Protein AF-A0A7J5YNI8-F1 (afdb_monomer_lite)

Organism: Dissostichus mawsoni (NCBI:txid36200)

Radius of gyration: 18.09 Å; chains: 1; bounding box: 45×33×52 Å

Structure (mmCIF, N/CA/C/O backbone):
data_AF-A0A7J5YNI8-F1
#
_entry.id   AF-A0A7J5YNI8-F1
#
loop_
_atom_site.group_PDB
_atom_site.id
_atom_site.type_symbol
_atom_site.label_atom_id
_atom_site.label_alt_id
_atom_site.label_comp_id
_atom_site.label_asym_id
_atom_site.label_entity_id
_atom_site.label_seq_id
_atom_site.pdbx_PDB_ins_code
_atom_site.Cartn_x
_atom_site.Cartn_y
_atom_site.Cartn_z
_atom_site.occupancy
_atom_site.B_iso_or_equiv
_atom_site.auth_seq_id
_atom_site.auth_comp_id
_atom_site.auth_asym_id
_atom_site.auth_atom_id
_atom_site.pdbx_PDB_model_num
ATOM 1 N N . MET A 1 1 ? -14.918 -11.363 28.008 1.00 43.62 1 MET A N 1
ATOM 2 C CA . MET A 1 1 ? -13.803 -11.344 27.041 1.00 43.62 1 MET A CA 1
ATOM 3 C C . MET A 1 1 ? -13.582 -9.900 26.652 1.00 43.62 1 MET A C 1
ATOM 5 O O . MET A 1 1 ? -14.542 -9.246 26.270 1.00 43.62 1 MET A O 1
ATOM 9 N N . ASP A 1 2 ? -12.377 -9.384 26.861 1.00 52.91 2 ASP A N 1
ATOM 10 C CA . ASP A 1 2 ? -12.045 -7.999 26.541 1.00 52.91 2 ASP A CA 1
ATOM 11 C C . ASP A 1 2 ? -11.960 -7.877 25.013 1.00 52.91 2 ASP A C 1
ATOM 13 O O . ASP A 1 2 ? -11.073 -8.462 24.389 1.00 52.91 2 ASP A O 1
ATOM 17 N N . ALA A 1 3 ? -12.948 -7.228 24.394 1.00 63.22 3 ALA A N 1
ATOM 18 C CA . ALA A 1 3 ? -12.931 -7.004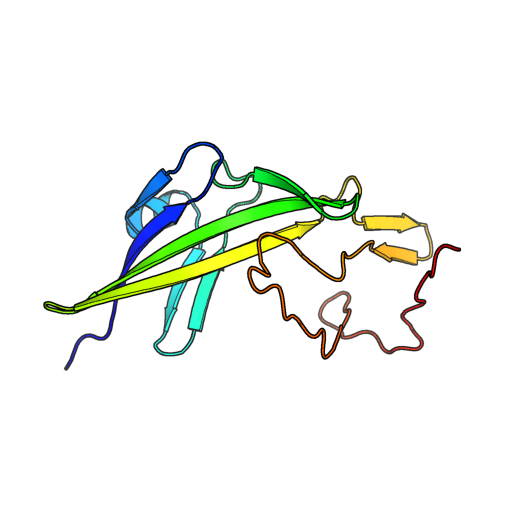 22.956 1.00 63.22 3 ALA A CA 1
ATOM 19 C C . ALA A 1 3 ? -11.727 -6.100 22.656 1.00 63.22 3 ALA A C 1
ATOM 21 O O . ALA A 1 3 ? -11.650 -4.969 23.138 1.00 63.22 3 ALA A O 1
ATOM 22 N N . GLY A 1 4 ? -10.735 -6.637 21.943 1.00 79.50 4 GLY A N 1
ATOM 23 C CA . GLY A 1 4 ? -9.554 -5.881 21.538 1.00 79.50 4 GLY A CA 1
ATOM 24 C C . GLY A 1 4 ? -9.917 -4.656 20.695 1.00 79.50 4 GLY A C 1
ATOM 25 O O . GLY A 1 4 ? -11.069 -4.451 20.318 1.00 79.50 4 GLY A O 1
ATOM 26 N N . PHE A 1 5 ? -8.914 -3.841 20.380 1.00 85.88 5 PHE A N 1
ATOM 27 C CA . PHE A 1 5 ? -9.078 -2.727 19.450 1.00 85.88 5 PHE A CA 1
ATOM 28 C C . PHE A 1 5 ? -9.677 -3.200 18.119 1.00 85.88 5 PHE A C 1
ATOM 30 O O . PHE A 1 5 ? -9.198 -4.169 17.526 1.00 85.88 5 PHE A O 1
ATOM 37 N N . ARG A 1 6 ? -10.706 -2.498 17.641 1.00 91.06 6 ARG A N 1
ATOM 38 C CA . ARG A 1 6 ? -11.349 -2.748 16.349 1.00 91.06 6 ARG A CA 1
ATOM 39 C C . ARG A 1 6 ? -11.131 -1.553 15.435 1.00 91.06 6 ARG A C 1
ATOM 41 O O . ARG A 1 6 ? -11.302 -0.421 15.874 1.00 91.06 6 ARG A O 1
ATOM 48 N N . ILE A 1 7 ? -10.802 -1.805 14.169 1.00 94.00 7 ILE A N 1
ATOM 49 C CA . ILE A 1 7 ? -10.792 -0.753 13.147 1.00 94.00 7 ILE A CA 1
ATOM 50 C C . ILE A 1 7 ? -12.218 -0.222 12.995 1.00 94.00 7 ILE A C 1
ATOM 52 O O . ILE A 1 7 ? -13.141 -1.007 12.775 1.00 94.00 7 ILE A O 1
ATOM 56 N N . THR A 1 8 ? -12.400 1.087 13.113 1.00 95.19 8 THR A N 1
ATOM 57 C CA . THR A 1 8 ? -13.702 1.739 12.900 1.00 95.19 8 THR A CA 1
ATOM 58 C C . THR A 1 8 ? -13.684 2.585 11.645 1.00 95.19 8 THR A C 1
ATOM 60 O O . THR A 1 8 ? -14.568 2.461 10.804 1.00 95.19 8 THR A O 1
ATOM 63 N N . THR A 1 9 ? -12.632 3.379 11.480 1.00 97.00 9 THR A N 1
ATOM 64 C CA . THR A 1 9 ? -12.565 4.414 10.453 1.00 97.00 9 THR A CA 1
ATOM 65 C C . THR A 1 9 ? -11.231 4.358 9.727 1.00 97.00 9 THR A C 1
ATOM 67 O O . THR A 1 9 ? -10.192 4.050 10.317 1.00 97.00 9 THR A O 1
ATOM 70 N N . VAL A 1 10 ? -11.263 4.683 8.440 1.00 97.06 10 VAL A N 1
ATOM 71 C CA . VAL A 1 10 ? -10.081 4.867 7.605 1.00 97.06 10 VAL A CA 1
ATOM 72 C C . VAL A 1 10 ? -10.155 6.239 6.963 1.00 97.06 10 VAL A C 1
ATOM 74 O O . VAL A 1 10 ? -11.148 6.585 6.323 1.00 97.06 10 VAL A O 1
ATOM 77 N N . VAL A 1 11 ? -9.100 7.023 7.151 1.00 96.75 11 VAL A N 1
ATOM 78 C CA . VAL A 1 11 ? -8.900 8.288 6.447 1.00 96.75 11 VAL A CA 1
ATOM 79 C C . VAL A 1 11 ? -7.930 8.027 5.309 1.00 96.75 11 VAL A C 1
ATOM 81 O O . VAL A 1 11 ? -6.824 7.551 5.549 1.00 96.75 11 VAL A O 1
ATOM 84 N N . PHE A 1 12 ? -8.341 8.316 4.083 1.00 95.69 12 PHE A N 1
ATOM 85 C CA . PHE A 1 12 ? -7.513 8.267 2.889 1.00 95.69 12 PHE A CA 1
ATOM 86 C C . PHE A 1 12 ? -6.940 9.657 2.617 1.00 95.69 12 PHE A C 1
ATOM 88 O O . PHE A 1 12 ? -7.681 10.623 2.431 1.00 95.69 12 PHE A O 1
ATOM 95 N N . PHE A 1 13 ? -5.614 9.747 2.573 1.00 91.81 13 PHE A N 1
ATOM 96 C CA . PHE A 1 13 ? -4.886 10.958 2.219 1.00 91.81 13 PHE A CA 1
ATOM 97 C C . PHE A 1 13 ? -4.688 11.008 0.704 1.00 91.81 13 PHE A C 1
ATOM 99 O O . PHE A 1 13 ? -3.636 10.638 0.179 1.00 91.81 13 PHE A O 1
ATOM 106 N N . THR A 1 14 ? -5.731 11.432 0.005 1.00 84.25 14 THR A N 1
ATOM 107 C CA . THR A 1 14 ? -5.680 11.874 -1.394 1.00 84.25 14 THR A CA 1
ATOM 108 C C . THR A 1 14 ? -5.541 13.397 -1.475 1.00 84.25 14 THR A C 1
ATOM 110 O O . THR A 1 14 ? -5.598 14.051 -0.435 1.00 84.25 14 THR A O 1
ATOM 113 N N . PRO A 1 15 ? -5.349 13.997 -2.673 1.00 79.31 15 PRO A N 1
ATOM 114 C CA . PRO A 1 15 ? -5.375 15.456 -2.825 1.00 79.31 15 PRO A CA 1
ATOM 115 C C . PRO A 1 15 ? -6.593 16.125 -2.165 1.00 79.31 15 PRO A C 1
ATOM 117 O O . PRO A 1 15 ? -6.490 17.251 -1.694 1.00 79.31 15 PRO A O 1
ATOM 120 N N . GLU A 1 16 ? -7.713 15.404 -2.085 1.00 85.38 16 GLU A N 1
ATOM 121 C CA . GLU A 1 16 ? -8.836 15.692 -1.195 1.00 85.38 16 GLU A CA 1
ATOM 122 C C . GLU A 1 16 ? -8.966 14.544 -0.184 1.00 85.38 16 GLU A C 1
ATOM 124 O O . GLU A 1 16 ? -9.087 13.387 -0.591 1.00 85.38 16 GLU A O 1
ATOM 129 N N . GLU A 1 17 ? -8.888 14.825 1.119 1.00 91.00 17 GLU A N 1
ATOM 130 C CA . GLU A 1 17 ? -8.994 13.788 2.152 1.00 91.00 17 GLU A CA 1
ATOM 131 C C . GLU A 1 17 ? -10.374 13.130 2.140 1.00 91.00 17 GLU A C 1
ATOM 133 O O . GLU A 1 17 ? -11.403 13.800 2.024 1.00 91.00 17 GLU A O 1
ATOM 138 N N . ARG A 1 18 ? -10.407 11.806 2.318 1.00 94.25 18 ARG A N 1
ATOM 139 C CA . ARG A 1 18 ? -11.661 11.055 2.356 1.00 94.25 18 ARG A CA 1
ATOM 140 C C . ARG A 1 18 ? -11.750 10.171 3.580 1.00 94.25 18 ARG A C 1
ATOM 142 O O . ARG A 1 18 ? -10.895 9.325 3.807 1.00 94.25 18 ARG A O 1
ATOM 149 N N . VAL A 1 19 ? -12.819 10.332 4.347 1.00 96.50 19 VAL A N 1
ATOM 150 C CA . VAL A 1 19 ? -13.086 9.524 5.539 1.00 96.50 19 VAL A CA 1
ATOM 151 C C . VAL A 1 19 ? -14.145 8.484 5.201 1.00 96.50 19 VAL A C 1
ATOM 153 O O . VAL A 1 19 ? -15.193 8.836 4.666 1.00 96.50 19 VAL A O 1
ATOM 156 N N . MET A 1 20 ? -13.880 7.218 5.517 1.00 96.81 20 MET A N 1
ATOM 157 C CA . MET A 1 20 ? -14.850 6.129 5.387 1.00 96.81 20 MET A CA 1
ATOM 158 C C . MET A 1 20 ? -14.905 5.307 6.669 1.00 96.81 20 MET A C 1
ATOM 160 O O . MET A 1 20 ? -13.880 5.062 7.313 1.00 96.81 20 MET A O 1
ATOM 164 N N . GLN A 1 21 ? -16.097 4.816 7.006 1.00 97.31 21 GLN A N 1
ATOM 165 C CA . GLN A 1 21 ? -16.205 3.708 7.953 1.00 97.31 21 GLN A CA 1
ATOM 166 C C . GLN A 1 21 ? -15.616 2.437 7.323 1.00 97.31 21 GLN A C 1
ATOM 168 O O . GLN A 1 21 ? -15.626 2.266 6.101 1.00 97.31 21 GLN A O 1
ATOM 173 N N . VAL A 1 22 ? -15.062 1.538 8.137 1.00 95.81 22 VAL A N 1
ATOM 174 C CA . VAL A 1 22 ? -14.353 0.351 7.625 1.00 95.81 22 VAL A CA 1
ATOM 175 C C . VAL A 1 22 ? -15.257 -0.556 6.784 1.00 95.81 22 VAL A C 1
ATOM 177 O O . VAL A 1 22 ? -14.806 -1.128 5.796 1.00 95.81 22 VAL A O 1
ATOM 180 N N . ASP A 1 23 ? -16.536 -0.657 7.138 1.00 96.38 23 ASP A N 1
ATOM 181 C CA . ASP A 1 23 ? -17.535 -1.442 6.416 1.00 96.38 23 ASP A CA 1
ATOM 182 C C . ASP A 1 23 ? -17.884 -0.806 5.062 1.00 96.38 23 ASP A C 1
ATOM 184 O O . ASP A 1 23 ? -18.062 -1.511 4.070 1.00 96.38 23 ASP A O 1
ATOM 188 N N . GLU A 1 24 ? -17.936 0.525 4.997 1.00 97.38 24 GLU A N 1
ATOM 189 C CA . GLU A 1 24 ? -18.085 1.271 3.748 1.00 97.38 24 GLU A CA 1
ATOM 190 C C . GLU A 1 24 ? -16.875 1.065 2.836 1.00 97.38 24 GLU A C 1
ATOM 192 O O . GLU A 1 24 ? -17.039 0.713 1.669 1.00 97.38 24 GLU A O 1
ATOM 197 N N . ALA A 1 25 ? -15.661 1.199 3.373 1.00 96.00 25 ALA A N 1
ATOM 198 C CA . ALA A 1 25 ? -14.444 0.950 2.611 1.00 96.00 25 ALA A CA 1
ATOM 199 C C . ALA A 1 25 ? -14.415 -0.494 2.073 1.00 96.00 25 ALA A C 1
ATOM 201 O O . ALA A 1 25 ? -14.132 -0.720 0.898 1.00 96.00 25 ALA A O 1
ATOM 202 N N . GLN A 1 26 ? -14.786 -1.485 2.886 1.00 96.38 26 GLN A N 1
ATOM 203 C CA . GLN A 1 26 ? -14.879 -2.877 2.438 1.00 96.38 26 GLN A CA 1
ATOM 204 C C . GLN A 1 26 ? -15.917 -3.069 1.324 1.00 96.38 26 GLN A C 1
ATOM 206 O O . GLN A 1 26 ? -15.625 -3.744 0.335 1.00 96.38 26 GLN A O 1
ATOM 211 N N . ARG A 1 27 ? -17.095 -2.436 1.425 1.00 96.44 27 ARG A N 1
ATOM 212 C CA . ARG A 1 27 ? -18.101 -2.436 0.345 1.00 96.44 27 ARG A CA 1
ATOM 213 C C . ARG A 1 27 ? -17.585 -1.787 -0.940 1.00 96.44 27 ARG A C 1
ATOM 215 O O . ARG A 1 27 ? -17.945 -2.235 -2.024 1.00 96.44 27 ARG A O 1
ATOM 222 N N . ASN A 1 28 ? -16.701 -0.799 -0.824 1.00 95.00 28 ASN A N 1
ATOM 223 C CA . ASN A 1 28 ? -16.045 -0.136 -1.953 1.00 95.00 28 ASN A CA 1
ATOM 224 C C . ASN A 1 28 ? -14.844 -0.929 -2.518 1.00 95.00 28 ASN A C 1
ATOM 226 O O . ASN A 1 28 ? -14.128 -0.428 -3.384 1.00 95.00 28 ASN A O 1
ATOM 230 N N . GLY A 1 29 ? -14.615 -2.165 -2.056 1.00 95.31 29 GLY A N 1
ATOM 231 C CA . GLY A 1 29 ? -13.585 -3.067 -2.580 1.00 95.31 29 GLY A CA 1
ATOM 232 C C . GLY A 1 29 ? -12.232 -2.987 -1.871 1.00 95.31 29 GLY A C 1
ATOM 233 O O . GLY A 1 29 ? -11.277 -3.630 -2.312 1.00 95.31 29 GLY A O 1
ATOM 234 N N . TYR A 1 30 ? -12.121 -2.234 -0.772 1.00 95.62 30 TYR A N 1
ATOM 235 C CA . TYR A 1 30 ? -10.891 -2.179 0.016 1.00 95.62 30 TYR A CA 1
ATOM 236 C C . TYR A 1 30 ? -10.741 -3.410 0.913 1.00 95.62 30 TYR A C 1
ATOM 238 O O . TYR A 1 30 ? -11.635 -3.785 1.670 1.00 95.62 30 TYR A O 1
ATOM 246 N N . GLY A 1 31 ? -9.559 -4.021 0.884 1.00 95.12 31 GLY A N 1
ATOM 247 C CA . GLY A 1 31 ? -9.209 -5.101 1.801 1.00 95.12 31 GLY A CA 1
ATOM 248 C C . GLY A 1 31 ? -8.635 -4.531 3.089 1.00 95.12 31 GLY A C 1
ATOM 249 O O . GLY A 1 31 ? -7.427 -4.315 3.157 1.00 95.12 31 GLY A O 1
ATOM 250 N N . ILE A 1 32 ? -9.486 -4.293 4.090 1.00 94.94 32 ILE A N 1
ATOM 251 C CA . ILE A 1 32 ? -9.087 -3.708 5.378 1.00 94.94 32 ILE A CA 1
ATOM 252 C C . ILE A 1 32 ? -9.418 -4.680 6.501 1.00 94.94 32 ILE A C 1
ATOM 254 O O . ILE A 1 32 ? -10.584 -5.008 6.722 1.00 94.94 32 ILE A O 1
ATOM 258 N N . SER A 1 33 ? -8.400 -5.163 7.204 1.00 92.94 33 SER A N 1
ATOM 259 C CA . SER A 1 33 ? -8.582 -6.029 8.369 1.00 92.94 33 SER A CA 1
ATOM 260 C C . SER A 1 33 ? -7.376 -5.972 9.296 1.00 92.94 33 SER A C 1
ATOM 262 O O . SER A 1 33 ? -6.284 -5.571 8.898 1.00 92.94 33 SER A O 1
ATOM 264 N N . SER A 1 34 ? -7.557 -6.382 10.547 1.00 91.50 34 SER A N 1
ATOM 265 C CA . SER A 1 34 ? -6.463 -6.459 11.512 1.00 91.50 34 SER A CA 1
ATOM 266 C C . SER A 1 34 ? -6.562 -7.688 12.395 1.00 91.50 34 SER A C 1
ATOM 268 O O . SER A 1 34 ? -7.649 -8.127 12.764 1.00 91.50 34 SER A O 1
ATOM 270 N N . THR A 1 35 ? -5.402 -8.177 12.806 1.00 88.62 35 THR A N 1
ATOM 271 C CA . THR A 1 35 ? -5.219 -9.016 13.991 1.00 88.62 35 THR A CA 1
ATOM 272 C C . THR A 1 35 ? -4.464 -8.197 15.049 1.00 88.62 35 THR A C 1
ATOM 274 O O . THR A 1 35 ? -4.004 -7.096 14.741 1.00 88.62 35 THR A O 1
ATOM 277 N N . PRO A 1 36 ? -4.265 -8.701 16.282 1.00 85.50 36 PRO A N 1
ATOM 278 C CA . PRO A 1 36 ? -3.493 -7.977 17.296 1.00 85.50 36 PRO A CA 1
ATOM 279 C C . PRO A 1 36 ? -2.066 -7.583 16.876 1.00 85.50 36 PRO A C 1
ATOM 281 O O . PRO A 1 36 ? -1.487 -6.687 17.477 1.00 85.50 36 PRO A O 1
ATOM 284 N N .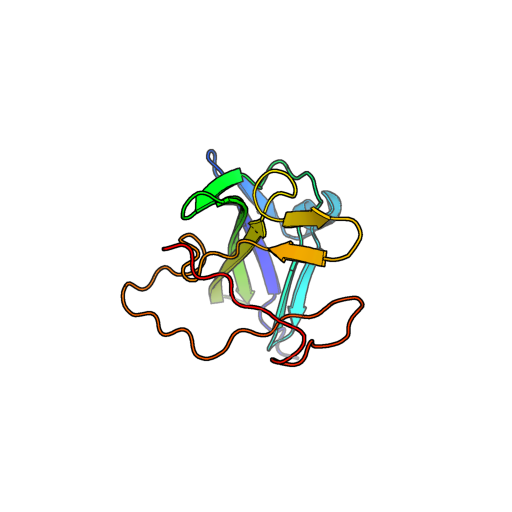 THR A 1 37 ? -1.485 -8.246 15.870 1.00 87.81 37 THR A N 1
ATOM 285 C CA . THR A 1 37 ? -0.093 -8.031 15.435 1.00 87.81 37 THR A CA 1
ATOM 286 C C . THR A 1 37 ? 0.049 -7.662 13.961 1.00 87.81 37 THR A C 1
ATOM 288 O O . THR A 1 37 ? 1.170 -7.465 13.492 1.00 87.81 37 THR A O 1
ATOM 291 N N . ARG A 1 38 ? -1.049 -7.600 13.196 1.00 90.50 38 ARG A N 1
ATOM 292 C CA . ARG A 1 38 ? -1.003 -7.353 11.748 1.00 90.50 38 ARG A CA 1
ATOM 293 C C . ARG A 1 38 ? -2.141 -6.454 11.297 1.00 90.50 38 ARG A C 1
ATOM 295 O O . ARG A 1 38 ? -3.284 -6.662 11.687 1.00 90.50 38 ARG A O 1
ATOM 302 N N . LEU A 1 39 ? -1.826 -5.529 10.397 1.00 92.75 39 LEU A N 1
ATOM 303 C CA . LEU A 1 39 ? -2.786 -4.773 9.600 1.00 92.75 39 LEU A CA 1
ATOM 304 C C . LEU A 1 39 ? -2.709 -5.265 8.151 1.00 92.75 39 LEU A C 1
ATOM 306 O O . LEU A 1 39 ? -1.620 -5.422 7.600 1.00 92.75 39 LEU A O 1
ATOM 310 N N . VAL A 1 40 ? -3.864 -5.485 7.534 1.00 94.12 40 VAL A N 1
ATOM 311 C CA . VAL A 1 40 ? -4.014 -5.680 6.093 1.00 94.12 40 VAL A CA 1
ATOM 312 C C . VAL A 1 40 ? -4.681 -4.436 5.531 1.00 94.12 40 VAL A C 1
ATOM 314 O O . VAL A 1 40 ? -5.757 -4.049 5.983 1.00 94.12 40 VAL A O 1
ATOM 317 N N . LEU A 1 41 ? -4.034 -3.837 4.536 1.00 94.56 41 LEU A N 1
ATOM 318 C CA . LEU A 1 41 ? -4.542 -2.704 3.778 1.00 94.56 41 LEU A CA 1
ATOM 319 C C . LEU A 1 41 ? -4.330 -2.989 2.289 1.00 94.56 41 LEU A C 1
ATOM 321 O O . LEU A 1 41 ? -3.198 -3.180 1.845 1.00 94.56 41 LEU A O 1
ATOM 325 N N . ARG A 1 42 ? -5.421 -3.046 1.526 1.00 93.81 42 ARG A N 1
ATOM 326 C CA . ARG A 1 42 ? -5.419 -3.232 0.070 1.00 93.81 42 ARG A CA 1
ATOM 327 C C . ARG A 1 42 ? -6.388 -2.255 -0.570 1.00 93.81 42 ARG A C 1
ATOM 329 O O . ARG A 1 42 ? -7.513 -2.124 -0.092 1.00 93.81 42 ARG A O 1
ATOM 336 N N . SER A 1 43 ? -5.977 -1.639 -1.670 1.00 93.50 43 SER A N 1
ATOM 337 C CA . SER A 1 43 ? -6.861 -0.868 -2.541 1.00 93.50 43 SER A CA 1
ATOM 338 C C . SER A 1 43 ? -7.207 -1.664 -3.802 1.00 93.50 43 SER A C 1
ATOM 340 O O . SER A 1 43 ? -6.369 -2.440 -4.277 1.00 93.50 43 SER A O 1
ATOM 342 N N . PRO A 1 44 ? -8.395 -1.448 -4.390 1.00 92.25 44 PRO A N 1
ATOM 343 C CA . PRO A 1 44 ? -8.617 -1.819 -5.778 1.00 92.25 44 PRO A CA 1
ATOM 344 C C . PRO A 1 44 ? -7.638 -1.057 -6.687 1.00 92.25 44 PRO A C 1
ATOM 346 O O . PRO A 1 44 ? -7.132 0.010 -6.329 1.00 92.25 44 PRO A O 1
ATOM 349 N N . ASN A 1 45 ? -7.341 -1.625 -7.855 1.00 84.06 45 ASN A N 1
ATOM 350 C CA . ASN A 1 45 ? -6.509 -0.985 -8.869 1.00 84.06 45 ASN A CA 1
ATOM 351 C C . ASN A 1 45 ? -7.282 -0.951 -10.200 1.00 84.06 45 ASN A C 1
ATOM 353 O O . ASN A 1 45 ? -7.486 -2.021 -10.780 1.00 84.06 45 ASN A O 1
ATOM 357 N N . PRO A 1 46 ? -7.731 0.227 -10.677 1.00 85.19 46 PRO A N 1
ATOM 358 C CA . PRO A 1 46 ? -7.518 1.565 -10.105 1.00 85.19 46 PRO A CA 1
ATOM 359 C C . PRO A 1 46 ? -8.393 1.858 -8.868 1.00 85.19 46 PRO A C 1
ATOM 361 O O . PRO A 1 46 ? -9.413 1.210 -8.643 1.00 85.19 46 PRO A O 1
ATOM 364 N N . SER A 1 47 ? -8.011 2.874 -8.088 1.00 89.50 47 SER A N 1
ATOM 365 C CA . SER A 1 47 ? -8.760 3.384 -6.928 1.00 89.50 47 SER A CA 1
ATOM 366 C C . SER A 1 47 ? -8.774 4.918 -6.933 1.00 89.50 47 SER A C 1
ATOM 368 O O . SER A 1 47 ? -7.762 5.546 -7.247 1.00 89.50 47 SER A O 1
ATOM 370 N N . ARG A 1 48 ? -9.913 5.525 -6.561 1.00 90.62 48 ARG A N 1
ATOM 371 C CA . ARG A 1 48 ? -10.062 6.991 -6.446 1.00 90.62 48 ARG A CA 1
ATOM 372 C C . ARG A 1 48 ? -9.314 7.566 -5.246 1.00 90.62 48 ARG A C 1
ATOM 374 O O . ARG A 1 48 ? -8.955 8.734 -5.259 1.00 90.62 48 ARG A O 1
ATOM 381 N N . GLU A 1 49 ? -9.064 6.738 -4.239 1.00 94.31 49 GLU A N 1
ATOM 382 C CA . GLU A 1 49 ? -8.359 7.078 -3.006 1.00 94.31 49 GLU A CA 1
ATOM 383 C C . GLU A 1 49 ? -6.843 6.790 -3.109 1.00 94.31 49 GLU A C 1
ATOM 385 O O . GLU A 1 49 ? -6.137 6.680 -2.104 1.00 94.31 49 GLU A O 1
ATOM 390 N N . THR A 1 50 ? -6.331 6.676 -4.338 1.00 93.50 50 THR A N 1
ATOM 391 C CA . THR A 1 50 ? -4.896 6.648 -4.641 1.00 93.50 50 THR A CA 1
ATOM 392 C C . THR A 1 50 ? -4.507 7.861 -5.474 1.00 93.50 50 THR A C 1
ATOM 394 O O . THR A 1 50 ? -5.333 8.438 -6.178 1.00 93.50 50 THR A O 1
ATOM 397 N N . TYR A 1 51 ? -3.238 8.254 -5.409 1.00 91.81 51 TYR A N 1
ATOM 398 C CA . TYR A 1 51 ? -2.705 9.351 -6.214 1.00 91.81 51 TYR A CA 1
ATOM 399 C C . TYR A 1 51 ? -1.351 8.991 -6.815 1.00 91.81 51 TYR A C 1
ATOM 401 O O . TYR A 1 51 ? -0.621 8.151 -6.285 1.00 91.81 51 TYR A O 1
ATOM 409 N N . THR A 1 52 ? -1.010 9.634 -7.929 1.00 91.50 52 THR A N 1
ATOM 410 C CA . THR A 1 52 ? 0.312 9.490 -8.542 1.00 91.50 52 THR A CA 1
ATOM 411 C C . THR A 1 52 ? 1.287 10.475 -7.911 1.00 91.50 52 THR A C 1
ATOM 413 O O . THR A 1 52 ? 0.979 11.658 -7.765 1.00 91.50 52 THR A O 1
ATOM 416 N N . LYS A 1 53 ? 2.482 9.998 -7.569 1.00 90.75 53 LYS A N 1
ATOM 417 C CA . LYS A 1 53 ? 3.597 10.825 -7.104 1.00 90.75 53 LYS A CA 1
ATOM 418 C C . LYS A 1 53 ? 4.873 10.411 -7.821 1.00 90.75 53 LYS A C 1
ATOM 420 O O . LYS A 1 53 ? 5.198 9.227 -7.834 1.00 90.75 53 LYS A O 1
ATOM 425 N N . ASP A 1 54 ? 5.601 11.377 -8.373 1.00 90.94 54 ASP A N 1
ATOM 426 C CA . ASP A 1 54 ? 6.960 11.125 -8.845 1.00 90.94 54 ASP A CA 1
ATOM 427 C C . ASP A 1 54 ? 7.891 10.913 -7.647 1.00 90.94 54 ASP A C 1
ATOM 429 O O . ASP A 1 54 ? 7.916 11.710 -6.700 1.00 90.94 54 ASP A O 1
ATOM 433 N N . VAL A 1 55 ? 8.625 9.807 -7.671 1.00 89.12 55 VAL A N 1
ATOM 434 C CA . VAL A 1 55 ? 9.626 9.465 -6.669 1.00 89.12 55 VAL A CA 1
ATOM 435 C C . VAL A 1 55 ? 10.915 9.138 -7.403 1.00 89.12 55 VAL A C 1
ATOM 437 O O . VAL A 1 55 ? 11.079 8.037 -7.924 1.00 89.12 55 VAL A O 1
ATOM 440 N N . ALA A 1 56 ? 11.836 10.102 -7.428 1.00 87.69 56 ALA A N 1
ATOM 441 C CA . ALA A 1 56 ? 13.125 9.978 -8.107 1.00 87.69 56 ALA A CA 1
ATOM 442 C C . ALA A 1 56 ? 12.992 9.560 -9.588 1.00 87.69 56 ALA A C 1
ATOM 444 O O . ALA A 1 56 ? 13.739 8.701 -10.054 1.00 87.69 56 ALA A O 1
ATOM 445 N N . GLY A 1 57 ? 12.030 10.146 -10.312 1.00 87.94 57 GLY A N 1
ATOM 446 C CA . GLY A 1 57 ? 11.777 9.853 -11.725 1.00 87.94 57 GLY A CA 1
ATOM 447 C C . GLY A 1 57 ? 10.901 8.624 -11.982 1.00 87.94 57 GLY A C 1
ATOM 448 O O . GLY A 1 57 ? 10.659 8.291 -13.142 1.00 87.94 57 GLY A O 1
ATOM 449 N N . VAL A 1 58 ? 10.426 7.937 -10.934 1.00 89.19 58 VAL A N 1
ATOM 450 C CA . VAL A 1 58 ? 9.434 6.861 -11.065 1.00 89.19 58 VAL A CA 1
ATOM 451 C C . VAL A 1 58 ? 8.055 7.374 -10.688 1.00 89.19 58 VAL A C 1
ATOM 453 O O . VAL A 1 58 ? 7.853 7.758 -9.531 1.00 89.19 58 VAL A O 1
ATOM 456 N N . PRO A 1 59 ? 7.070 7.307 -11.596 1.00 91.44 59 PRO A N 1
ATOM 457 C CA . PRO A 1 59 ? 5.688 7.554 -11.231 1.00 91.44 59 PRO A CA 1
ATOM 458 C C . PRO A 1 59 ? 5.177 6.395 -10.364 1.00 91.44 59 PRO A C 1
ATOM 460 O O . PRO A 1 59 ? 5.092 5.242 -10.794 1.00 91.44 59 PRO A O 1
ATOM 463 N N . MET A 1 60 ? 4.853 6.699 -9.111 1.00 90.12 60 MET A N 1
ATOM 464 C CA . MET A 1 60 ? 4.347 5.744 -8.128 1.00 90.12 60 MET A CA 1
ATOM 465 C C . MET A 1 60 ? 2.856 5.982 -7.896 1.00 90.12 60 MET A C 1
ATOM 467 O O . MET A 1 60 ? 2.445 7.113 -7.644 1.00 90.12 60 MET A O 1
ATOM 471 N N . THR A 1 61 ? 2.050 4.922 -7.900 1.00 91.94 61 THR A N 1
ATOM 472 C CA . THR A 1 61 ? 0.691 4.952 -7.348 1.00 91.94 61 THR A CA 1
ATOM 473 C C . THR A 1 61 ? 0.773 4.773 -5.839 1.00 91.94 61 THR A C 1
ATOM 475 O O . THR A 1 61 ? 1.299 3.770 -5.355 1.00 91.94 61 THR A O 1
ATOM 478 N N . VAL A 1 62 ? 0.266 5.755 -5.099 1.00 92.25 62 VAL A N 1
ATOM 479 C CA . VAL A 1 62 ? 0.365 5.837 -3.643 1.00 92.25 62 VAL A CA 1
ATOM 480 C C . VAL A 1 62 ? -1.014 5.691 -3.015 1.00 92.25 62 VAL A C 1
ATOM 482 O O . VAL A 1 62 ? -1.945 6.417 -3.357 1.00 92.25 62 VAL A O 1
ATOM 485 N N . LEU A 1 63 ? -1.107 4.781 -2.052 1.00 93.88 63 LEU A N 1
ATOM 486 C CA . LEU A 1 63 ? -2.172 4.697 -1.064 1.00 93.88 63 LEU A CA 1
ATOM 487 C C . LEU A 1 63 ? -1.604 5.196 0.265 1.00 93.88 63 LEU A C 1
ATOM 489 O O . LEU A 1 63 ? -0.623 4.646 0.760 1.00 93.88 63 LEU A O 1
ATOM 493 N N . SER A 1 64 ? -2.209 6.219 0.853 1.00 93.12 64 SER A N 1
ATOM 494 C CA . SER A 1 64 ? -1.781 6.781 2.135 1.00 93.12 64 SER A CA 1
ATOM 495 C C . SER A 1 64 ? -2.989 6.887 3.048 1.00 93.12 64 SER A C 1
ATOM 497 O O . SER A 1 64 ? -4.010 7.435 2.638 1.00 93.12 64 SER A O 1
ATOM 499 N N . THR A 1 65 ? -2.906 6.332 4.256 1.00 94.44 65 THR A N 1
ATOM 500 C CA . THR A 1 65 ? -4.059 6.226 5.155 1.00 94.44 65 THR A CA 1
ATOM 501 C C . THR A 1 65 ? -3.713 6.443 6.625 1.00 94.44 65 THR A C 1
ATOM 503 O O . THR A 1 65 ? -2.595 6.164 7.066 1.00 94.44 65 THR A O 1
ATOM 506 N N . LEU A 1 66 ? -4.708 6.887 7.392 1.00 95.06 66 LEU A N 1
ATOM 507 C CA . LEU A 1 66 ? -4.742 6.820 8.850 1.00 95.06 66 LEU A CA 1
ATOM 508 C C . LEU A 1 66 ? -5.852 5.855 9.265 1.00 95.06 66 LEU A C 1
ATOM 510 O O . LEU A 1 66 ? -7.029 6.084 8.985 1.00 95.06 66 LEU A O 1
ATOM 514 N N . ILE A 1 67 ? -5.473 4.770 9.929 1.00 95.56 67 ILE A N 1
ATOM 515 C CA . ILE A 1 67 ? -6.397 3.754 10.430 1.00 95.56 67 ILE A CA 1
ATOM 516 C C . ILE A 1 67 ? -6.736 4.084 11.879 1.00 95.56 67 ILE A C 1
ATOM 518 O O . ILE A 1 67 ? -5.838 4.164 12.720 1.00 95.56 67 ILE A O 1
ATOM 522 N N . ILE A 1 68 ? -8.022 4.257 12.176 1.00 96.25 68 ILE A N 1
ATOM 523 C CA . ILE A 1 68 ? -8.521 4.529 13.525 1.00 96.25 68 ILE A CA 1
ATOM 524 C C . ILE A 1 68 ? -9.014 3.225 14.142 1.00 96.25 68 ILE A C 1
ATOM 526 O O . ILE A 1 68 ? -9.860 2.521 13.584 1.00 96.25 68 ILE A O 1
ATOM 530 N N . PHE A 1 69 ? -8.477 2.924 15.317 1.00 94.50 69 PHE A N 1
ATOM 531 C CA . PHE A 1 69 ? -8.844 1.787 16.136 1.00 94.50 69 PHE A CA 1
ATOM 532 C C . PHE A 1 69 ? -9.529 2.263 17.408 1.00 94.50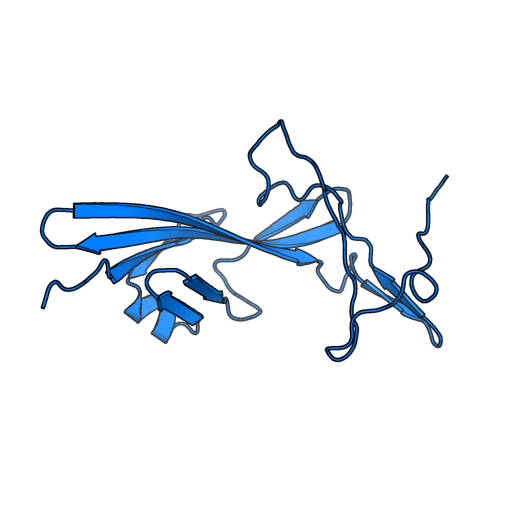 69 PHE A C 1
ATOM 534 O O . PHE A 1 69 ? -8.999 3.106 18.133 1.00 94.50 69 PHE A O 1
ATOM 541 N N . GLU A 1 70 ? -10.659 1.654 17.735 1.00 93.25 70 GLU A N 1
ATOM 542 C CA . GLU A 1 70 ? -11.412 1.966 18.942 1.00 93.25 70 GLU A CA 1
ATOM 543 C C . GLU A 1 70 ? -11.564 0.739 19.837 1.00 93.25 70 GLU A C 1
ATOM 545 O O . GLU A 1 70 ? -11.706 -0.400 19.386 1.00 93.25 70 GLU A O 1
ATOM 550 N N . LYS A 1 71 ? -11.545 1.008 21.137 1.00 90.69 71 LYS A N 1
ATOM 551 C CA . LYS A 1 71 ? -11.919 0.124 22.237 1.00 90.69 71 LYS A CA 1
ATOM 552 C C . LYS A 1 71 ? -12.706 0.975 23.238 1.00 90.69 71 LYS A C 1
ATOM 554 O O . LYS A 1 71 ? -12.608 2.196 23.209 1.00 90.69 71 LYS A O 1
ATOM 559 N N . THR A 1 72 ? -13.502 0.378 24.124 1.00 88.88 72 THR A N 1
ATOM 560 C CA . THR A 1 72 ? -14.288 1.118 25.129 1.00 88.88 72 THR A CA 1
ATOM 561 C C . THR A 1 72 ? -13.459 2.224 25.805 1.00 88.88 72 THR A C 1
ATOM 563 O O . THR A 1 72 ? -12.542 1.927 26.568 1.00 88.88 72 THR A O 1
ATOM 566 N N . LYS A 1 73 ? -13.798 3.493 25.520 1.00 86.62 73 LYS A N 1
ATOM 567 C CA . LYS A 1 73 ? -13.124 4.719 26.006 1.00 86.62 73 LYS A CA 1
ATOM 568 C C . LYS A 1 73 ? -11.647 4.896 25.594 1.00 86.62 73 LYS A C 1
ATOM 570 O O . LYS A 1 73 ? -10.949 5.705 26.198 1.00 86.62 73 LYS A O 1
ATOM 575 N N . LEU A 1 74 ? -11.166 4.171 24.588 1.00 92.81 74 LEU A N 1
ATOM 576 C CA . LEU A 1 74 ? -9.799 4.258 24.072 1.00 92.81 74 LEU A CA 1
ATOM 577 C C . LEU A 1 74 ? -9.808 4.333 22.545 1.00 92.81 74 LEU A C 1
ATOM 579 O O . LEU A 1 74 ? -10.412 3.498 21.876 1.00 92.81 74 LEU A O 1
ATOM 583 N N . THR A 1 75 ? -9.055 5.280 22.000 1.00 93.38 75 THR A N 1
ATOM 584 C CA . THR A 1 75 ? -8.844 5.427 20.557 1.00 93.38 75 THR A CA 1
ATOM 585 C C . THR A 1 75 ? -7.349 5.445 20.283 1.00 93.38 75 THR A C 1
ATOM 587 O O . THR A 1 75 ? -6.597 6.122 20.979 1.00 93.38 75 THR A O 1
ATOM 590 N N . THR A 1 76 ? -6.910 4.694 19.278 1.00 93.38 76 THR A N 1
ATOM 591 C CA . THR A 1 76 ? -5.534 4.726 18.779 1.00 93.38 76 THR A CA 1
ATOM 592 C C . THR A 1 76 ? -5.528 4.824 17.261 1.00 93.38 76 THR A C 1
ATOM 594 O O . THR A 1 76 ? -6.523 4.519 16.602 1.00 93.38 76 THR A O 1
ATOM 597 N N . GLN A 1 77 ? -4.423 5.302 16.705 1.00 93.88 77 GLN A N 1
ATOM 598 C CA . GLN A 1 77 ? -4.297 5.602 15.288 1.00 93.88 77 GLN A CA 1
ATOM 599 C C . GLN A 1 77 ? -3.003 5.014 14.737 1.00 93.88 77 GLN A C 1
ATOM 601 O O . GLN A 1 77 ? -1.970 5.018 15.409 1.00 93.88 77 GLN A O 1
ATOM 606 N N . LEU A 1 78 ? -3.058 4.525 13.502 1.00 92.38 78 LEU A N 1
ATOM 607 C CA . LEU A 1 78 ? -1.908 3.968 12.803 1.00 92.38 78 LEU A CA 1
ATOM 608 C C . LEU A 1 78 ? -1.837 4.539 11.391 1.00 92.38 78 LEU A C 1
ATOM 610 O O . LEU A 1 78 ? -2.755 4.346 10.595 1.00 92.38 78 LEU A O 1
ATOM 614 N N . TYR A 1 79 ? -0.731 5.205 11.072 1.00 91.62 79 TYR A N 1
ATOM 615 C CA . TYR A 1 79 ? -0.424 5.567 9.693 1.00 91.62 79 TYR A CA 1
ATOM 616 C C . TYR A 1 79 ? -0.005 4.318 8.924 1.00 91.62 79 TYR A C 1
ATOM 618 O O . TYR A 1 79 ? 0.894 3.588 9.345 1.00 91.62 79 TYR A O 1
ATOM 626 N N . ALA A 1 80 ? -0.657 4.082 7.793 1.00 91.88 80 ALA A N 1
ATOM 627 C CA . ALA A 1 80 ? -0.358 2.973 6.906 1.00 91.88 80 ALA A CA 1
ATOM 628 C C . ALA A 1 80 ? -0.394 3.459 5.461 1.00 91.88 80 ALA A C 1
ATOM 630 O O . ALA A 1 80 ? -1.295 4.192 5.057 1.00 91.88 80 ALA A O 1
ATOM 631 N N . GLY A 1 81 ? 0.581 3.037 4.668 1.00 91.25 81 GLY A N 1
ATOM 632 C CA . GLY A 1 81 ? 0.651 3.405 3.265 1.00 91.25 81 GLY A CA 1
ATOM 633 C C . GLY A 1 81 ? 1.284 2.311 2.429 1.00 91.25 81 GLY A C 1
ATOM 634 O O . GLY A 1 81 ? 2.018 1.462 2.934 1.00 91.25 81 GLY A O 1
ATOM 635 N N . ALA A 1 82 ? 0.992 2.350 1.139 1.00 91.62 82 ALA A N 1
ATOM 636 C CA . ALA A 1 82 ? 1.619 1.529 0.123 1.00 91.62 82 ALA A CA 1
ATOM 637 C C . ALA A 1 82 ? 1.968 2.423 -1.068 1.00 91.62 82 ALA A C 1
ATOM 639 O O . ALA A 1 82 ? 1.243 3.366 -1.381 1.00 91.62 82 ALA A O 1
ATOM 640 N N . ALA A 1 83 ? 3.079 2.137 -1.733 1.00 90.12 83 ALA A N 1
ATOM 641 C CA . ALA A 1 83 ? 3.453 2.822 -2.958 1.00 90.12 83 ALA A CA 1
ATOM 642 C C . ALA A 1 83 ? 3.993 1.789 -3.942 1.00 90.12 83 ALA A C 1
ATOM 644 O O . ALA A 1 83 ? 4.922 1.050 -3.614 1.00 90.12 83 ALA A O 1
ATOM 645 N N . CYS A 1 84 ? 3.411 1.753 -5.135 1.00 87.31 84 CYS A N 1
ATOM 646 C CA . CYS A 1 84 ? 3.765 0.807 -6.185 1.00 87.31 84 CYS A CA 1
ATOM 647 C C . CYS A 1 84 ? 4.198 1.572 -7.442 1.00 87.31 84 CYS A C 1
ATOM 649 O O . CYS A 1 84 ? 3.501 2.516 -7.821 1.00 87.31 84 CYS A O 1
ATOM 651 N N . PRO A 1 85 ? 5.294 1.179 -8.114 1.00 88.44 85 PRO A N 1
ATOM 652 C CA . PRO A 1 85 ? 5.646 1.746 -9.411 1.00 88.44 85 PRO A CA 1
ATOM 653 C C . PRO A 1 85 ? 4.527 1.514 -10.423 1.00 88.44 85 PRO A C 1
ATOM 655 O O . PRO A 1 85 ? 3.979 0.412 -10.510 1.00 88.44 85 PRO A O 1
ATOM 658 N N . GLN A 1 86 ? 4.196 2.534 -11.209 1.00 88.00 86 GLN A N 1
ATOM 659 C CA . GLN A 1 86 ? 3.330 2.347 -12.364 1.00 88.00 86 GLN A CA 1
ATOM 660 C C .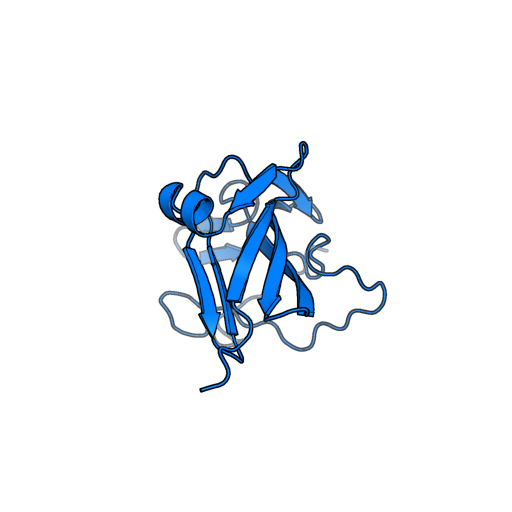 GLN A 1 86 ? 4.090 1.563 -13.441 1.00 88.00 86 GLN A C 1
ATOM 662 O O . GLN A 1 86 ? 5.296 1.741 -13.632 1.00 88.00 86 GLN A O 1
ATOM 667 N N . ALA A 1 87 ? 3.383 0.679 -14.154 1.00 78.94 87 ALA A N 1
ATOM 668 C CA . ALA A 1 87 ? 3.983 -0.108 -15.235 1.00 78.94 87 ALA A CA 1
ATOM 669 C C . ALA A 1 87 ? 4.635 0.803 -16.290 1.00 78.94 87 ALA A C 1
ATOM 671 O O . ALA A 1 87 ? 5.709 0.511 -16.802 1.00 78.94 87 ALA A O 1
ATOM 672 N N . GLN A 1 88 ? 4.016 1.954 -16.549 1.00 76.75 88 GLN A N 1
ATOM 673 C CA . GLN A 1 88 ? 4.592 3.029 -17.343 1.00 76.75 88 GLN A CA 1
ATOM 674 C C . GLN A 1 88 ? 5.611 3.782 -16.475 1.00 76.75 88 GLN A C 1
ATOM 676 O O . GLN A 1 88 ? 5.222 4.582 -15.633 1.00 76.75 88 GLN A O 1
ATOM 681 N N . GLY A 1 89 ? 6.905 3.506 -16.651 1.00 71.81 89 GLY A N 1
ATOM 682 C CA . GLY A 1 89 ? 7.992 4.265 -16.018 1.00 71.81 89 GLY A CA 1
ATOM 683 C C . GLY A 1 89 ? 8.797 3.513 -14.953 1.00 71.81 89 GLY A C 1
ATOM 684 O O . GLY A 1 89 ? 9.954 3.859 -14.727 1.00 71.81 89 GLY A O 1
ATOM 685 N N . GLY A 1 90 ? 8.235 2.468 -14.332 1.00 77.06 90 GLY A N 1
ATOM 686 C CA . GLY A 1 90 ? 8.908 1.715 -13.263 1.00 77.06 90 GLY A CA 1
ATOM 687 C C . GLY A 1 90 ? 9.404 0.318 -13.644 1.00 77.06 90 GLY A C 1
ATOM 688 O O . GLY A 1 90 ? 10.368 -0.167 -13.050 1.00 77.06 90 GLY A O 1
ATOM 689 N N . VAL A 1 91 ? 8.760 -0.340 -14.613 1.00 83.06 91 VAL A N 1
ATOM 690 C CA . VAL A 1 91 ? 9.084 -1.716 -15.024 1.00 83.06 91 VAL A CA 1
ATOM 691 C C . VAL A 1 91 ? 9.147 -1.806 -16.540 1.00 83.06 91 VAL A C 1
ATOM 693 O O . VAL A 1 91 ? 8.221 -1.391 -17.230 1.00 83.06 91 VAL A O 1
ATOM 696 N N . TYR A 1 92 ? 10.227 -2.381 -17.055 1.00 84.75 92 TYR A N 1
ATOM 697 C CA . TYR A 1 92 ? 10.475 -2.529 -18.482 1.00 84.75 92 TYR A CA 1
ATOM 698 C C . TYR A 1 92 ? 10.739 -3.989 -18.808 1.00 84.75 92 TYR A C 1
ATOM 700 O O . TYR A 1 92 ? 11.542 -4.648 -18.148 1.00 84.75 92 TYR A O 1
ATOM 708 N N . PHE A 1 93 ? 10.093 -4.475 -19.859 1.00 86.69 93 PHE A N 1
ATOM 709 C CA . PHE A 1 93 ? 10.253 -5.839 -20.335 1.00 86.69 93 PHE A CA 1
ATOM 710 C C . PHE A 1 93 ? 11.057 -5.835 -21.633 1.00 86.69 93 PHE A C 1
ATOM 712 O O . PHE A 1 93 ? 10.862 -4.992 -22.506 1.00 86.69 93 PHE A O 1
ATOM 719 N N . THR A 1 94 ? 11.965 -6.792 -21.741 1.00 86.56 94 THR A N 1
ATOM 720 C CA . THR A 1 94 ? 12.644 -7.185 -22.980 1.00 86.56 94 THR A CA 1
ATOM 721 C C . THR A 1 94 ? 12.410 -8.680 -23.182 1.00 86.56 94 THR A C 1
ATOM 723 O O . THR A 1 94 ? 11.898 -9.342 -22.280 1.00 86.56 94 THR A O 1
ATOM 726 N N . GLU A 1 95 ? 12.812 -9.235 -24.323 1.00 87.69 95 GLU A N 1
ATOM 727 C CA . GLU A 1 95 ? 12.659 -10.674 -24.590 1.00 87.69 95 GLU A CA 1
ATOM 728 C C . GLU A 1 95 ? 13.355 -11.563 -23.546 1.00 87.69 95 GLU A C 1
ATOM 730 O O . GLU A 1 95 ? 12.898 -12.670 -23.276 1.00 87.69 95 GLU A O 1
ATOM 735 N N . THR A 1 96 ? 14.439 -11.080 -22.931 1.00 88.50 96 THR A N 1
ATOM 736 C CA . THR A 1 96 ? 15.299 -11.886 -22.048 1.00 88.50 96 THR A CA 1
ATOM 737 C C . THR A 1 96 ? 15.447 -11.332 -20.635 1.00 88.50 96 THR A C 1
ATOM 739 O O . THR A 1 96 ? 16.128 -11.940 -19.811 1.00 88.50 96 THR A O 1
ATOM 742 N N . SER A 1 97 ? 14.872 -10.168 -20.331 1.00 85.88 97 SER A N 1
ATOM 743 C CA . SER A 1 97 ? 15.056 -9.527 -19.028 1.00 85.88 97 SER A CA 1
ATOM 744 C C . SER A 1 97 ? 13.892 -8.629 -18.634 1.00 85.88 97 SER A C 1
ATOM 746 O O . SER A 1 97 ? 13.231 -8.020 -19.482 1.00 85.88 97 SER A O 1
ATOM 748 N N . ILE A 1 98 ? 13.695 -8.516 -17.323 1.00 86.94 98 ILE A N 1
ATOM 749 C CA . ILE A 1 98 ? 12.822 -7.530 -16.698 1.00 86.94 98 ILE A CA 1
ATOM 750 C C . ILE A 1 98 ? 13.727 -6.529 -15.983 1.00 86.94 98 ILE A C 1
ATOM 752 O O . ILE A 1 98 ? 14.595 -6.916 -15.200 1.00 86.94 98 ILE A O 1
ATOM 756 N N . ARG A 1 99 ? 13.542 -5.240 -16.263 1.00 86.50 99 ARG A N 1
ATOM 757 C CA . ARG A 1 99 ? 14.247 -4.150 -15.586 1.00 86.50 99 ARG A CA 1
ATOM 758 C C . ARG A 1 99 ? 13.275 -3.397 -14.697 1.00 86.50 99 ARG A C 1
ATOM 760 O O . ARG A 1 99 ? 12.262 -2.894 -15.177 1.00 86.50 99 ARG A O 1
ATOM 767 N N . TRP A 1 100 ? 13.609 -3.292 -13.417 1.00 84.12 100 TRP A N 1
ATOM 768 C CA . TRP A 1 100 ? 12.861 -2.504 -12.442 1.00 84.12 100 TRP A CA 1
ATOM 769 C C . TRP A 1 100 ? 13.679 -1.292 -12.028 1.00 84.12 100 TRP A C 1
ATOM 771 O O . TRP A 1 100 ? 14.823 -1.433 -11.595 1.00 84.12 100 TRP A O 1
ATOM 781 N N . PHE A 1 101 ? 13.073 -0.113 -12.091 1.00 84.06 101 PHE A N 1
ATOM 782 C CA . PHE A 1 101 ? 13.612 1.063 -11.431 1.00 84.06 101 PHE A CA 1
ATOM 783 C C . PHE A 1 101 ? 12.895 1.226 -10.092 1.00 84.06 101 PHE A C 1
ATOM 785 O O . PHE A 1 101 ? 11.713 1.565 -10.040 1.00 84.06 101 PHE A O 1
ATOM 792 N N . LEU A 1 102 ? 13.608 0.949 -8.999 1.00 80.44 102 LEU A N 1
ATOM 793 C CA . LEU A 1 102 ? 13.068 1.049 -7.647 1.00 80.44 102 LEU A CA 1
ATOM 794 C C . LEU A 1 102 ? 13.808 2.144 -6.866 1.00 80.44 102 LEU A C 1
ATOM 796 O O . LEU A 1 102 ? 14.992 1.978 -6.555 1.00 80.44 102 LEU A O 1
ATOM 800 N N . PRO A 1 103 ? 13.135 3.251 -6.504 1.00 84.31 103 PRO A N 1
ATOM 801 C CA . PRO A 1 103 ? 13.737 4.279 -5.668 1.00 84.31 103 PRO A CA 1
ATOM 802 C C . PRO A 1 103 ? 14.141 3.703 -4.308 1.00 84.31 103 PRO A C 1
ATOM 804 O O . PRO A 1 103 ? 13.328 3.099 -3.609 1.00 84.31 103 PRO A O 1
ATOM 807 N N . ARG A 1 104 ? 15.394 3.926 -3.888 1.00 82.88 104 ARG A N 1
ATOM 808 C CA . ARG A 1 104 ? 15.869 3.479 -2.561 1.00 82.88 104 ARG A CA 1
ATOM 809 C C . ARG A 1 104 ? 15.131 4.167 -1.414 1.00 82.88 104 ARG A C 1
ATOM 811 O O . ARG A 1 104 ? 15.045 3.617 -0.319 1.00 82.88 104 ARG A O 1
ATOM 818 N N . ARG A 1 105 ? 14.643 5.384 -1.660 1.00 85.12 105 ARG A N 1
ATOM 819 C CA . ARG A 1 105 ? 13.843 6.177 -0.731 1.00 85.12 105 ARG A CA 1
ATOM 820 C C . ARG A 1 105 ? 12.492 6.462 -1.377 1.00 85.12 105 ARG A C 1
ATOM 822 O O . ARG A 1 105 ? 12.448 7.003 -2.477 1.00 85.12 105 ARG A O 1
ATOM 829 N N . ILE A 1 106 ? 11.411 6.089 -0.697 1.00 85.25 106 ILE A N 1
ATOM 830 C CA . ILE A 1 106 ? 10.041 6.256 -1.186 1.00 85.25 106 ILE A CA 1
ATOM 831 C C . ILE A 1 106 ? 9.327 7.274 -0.293 1.00 85.25 106 ILE A C 1
ATOM 833 O O . ILE A 1 106 ? 8.875 6.948 0.803 1.00 85.25 106 ILE A O 1
ATOM 837 N N . ASP A 1 107 ? 9.252 8.519 -0.766 1.00 72.19 107 ASP A N 1
ATOM 838 C CA . ASP A 1 107 ? 8.907 9.711 0.029 1.00 72.19 107 ASP A CA 1
ATOM 839 C C . ASP A 1 107 ? 7.409 9.973 0.281 1.00 72.19 107 ASP A C 1
ATOM 841 O O . ASP A 1 107 ? 7.000 11.116 0.498 1.00 72.19 107 ASP A O 1
ATOM 845 N N . PRO A 1 108 ? 6.542 8.952 0.272 1.00 71.06 108 PRO A N 1
ATOM 846 C CA . PRO A 1 108 ? 5.425 8.961 1.228 1.00 71.06 108 PRO A CA 1
ATOM 847 C C . PRO A 1 108 ? 5.526 7.872 2.306 1.00 71.06 108 PRO A C 1
ATOM 849 O O . PRO A 1 108 ? 4.871 7.984 3.335 1.00 71.06 108 PRO A O 1
ATOM 852 N N . LEU A 1 109 ? 6.345 6.837 2.109 1.00 81.06 109 LEU A N 1
ATOM 853 C CA . LEU A 1 109 ? 6.474 5.723 3.057 1.00 81.06 109 LEU A CA 1
ATOM 854 C C . LEU A 1 109 ? 7.541 5.988 4.126 1.00 81.06 109 LEU A C 1
ATOM 856 O O . LEU A 1 109 ? 7.455 5.471 5.238 1.00 81.06 109 LEU A O 1
ATOM 860 N N . ILE A 1 110 ? 8.552 6.797 3.801 1.00 79.38 110 ILE A N 1
ATOM 861 C CA . ILE A 1 110 ? 9.679 7.099 4.687 1.00 79.38 110 ILE A CA 1
ATOM 862 C C . ILE A 1 110 ? 9.603 8.565 5.120 1.00 79.38 110 ILE A C 1
ATOM 864 O O . ILE A 1 110 ? 10.157 9.458 4.479 1.00 79.38 110 ILE A O 1
ATOM 868 N N . TYR A 1 111 ? 8.928 8.808 6.246 1.00 72.31 111 TYR A N 1
ATOM 869 C CA . TYR A 1 111 ? 8.801 10.155 6.815 1.00 72.31 111 TYR A CA 1
ATOM 870 C C . TYR A 1 111 ? 10.076 10.621 7.539 1.00 72.31 111 TYR A C 1
ATOM 872 O O . TYR A 1 111 ? 10.414 11.805 7.537 1.00 72.31 111 TYR A O 1
ATOM 880 N N . SER A 1 112 ? 10.821 9.689 8.145 1.00 77.50 112 SER A N 1
ATOM 881 C CA . SER A 1 112 ? 12.060 10.010 8.858 1.00 77.50 112 SER A CA 1
ATOM 882 C C . SER A 1 112 ? 13.150 10.484 7.895 1.00 77.50 112 SER A C 1
ATOM 884 O O . SER A 1 112 ? 13.426 9.844 6.878 1.00 77.50 112 SER A O 1
ATOM 886 N N . LYS A 1 113 ? 13.838 11.570 8.268 1.00 74.81 113 LYS A N 1
ATOM 887 C CA . LYS A 1 113 ? 15.091 11.993 7.618 1.00 74.81 113 LYS A CA 1
ATOM 888 C C . LYS A 1 113 ? 16.229 10.995 7.860 1.00 74.81 113 LYS A C 1
ATOM 890 O O . LYS A 1 113 ? 17.158 10.915 7.066 1.00 74.81 113 LYS A O 1
ATOM 895 N N . HIS A 1 114 ? 16.139 10.222 8.941 1.00 81.06 114 HIS A N 1
ATOM 896 C CA . HIS A 1 114 ? 17.096 9.185 9.304 1.00 81.06 114 HIS A CA 1
ATOM 897 C C . HIS A 1 114 ? 16.522 7.829 8.895 1.00 81.06 114 HIS A C 1
ATOM 899 O O . HIS A 1 114 ? 15.737 7.226 9.630 1.00 81.06 114 HIS A O 1
ATOM 905 N N . PHE A 1 115 ? 16.889 7.377 7.699 1.00 82.31 115 PHE A N 1
ATOM 906 C CA . PHE A 1 115 ? 16.521 6.074 7.159 1.00 82.31 115 PHE A CA 1
ATOM 907 C C . PHE A 1 115 ? 17.783 5.298 6.792 1.00 82.31 115 PHE A C 1
ATOM 909 O O . PHE A 1 115 ? 18.709 5.846 6.195 1.00 82.31 115 PHE A O 1
ATOM 916 N N . ARG A 1 116 ? 17.804 4.011 7.139 1.00 83.75 116 ARG A N 1
ATOM 917 C CA . ARG A 1 116 ? 18.833 3.071 6.704 1.00 83.75 116 ARG A CA 1
ATOM 918 C C . ARG A 1 116 ? 18.150 1.916 5.989 1.00 83.75 116 ARG A C 1
ATOM 920 O O . ARG A 1 116 ? 17.386 1.177 6.603 1.00 83.75 116 ARG A O 1
ATOM 927 N N . LEU A 1 117 ? 18.464 1.753 4.711 1.00 82.06 117 LEU A N 1
ATOM 928 C CA . LEU A 1 117 ? 18.092 0.567 3.954 1.00 82.06 117 LEU A CA 1
ATOM 929 C C . LEU A 1 117 ? 18.980 -0.594 4.414 1.00 82.06 117 LEU A C 1
ATOM 931 O O . LEU A 1 117 ? 20.198 -0.514 4.277 1.00 82.06 117 LEU A O 1
ATOM 935 N N . LEU A 1 118 ? 18.380 -1.624 5.010 1.00 87.12 118 LEU A N 1
ATOM 936 C CA . LEU A 1 118 ? 19.119 -2.781 5.529 1.00 87.12 118 LEU A CA 1
ATOM 937 C C . LEU A 1 118 ? 19.305 -3.863 4.466 1.00 87.12 118 LEU A C 1
ATOM 939 O O . LEU A 1 118 ? 20.396 -4.400 4.323 1.00 87.12 118 LEU A O 1
ATOM 943 N N . GLU A 1 119 ? 18.248 -4.160 3.713 1.00 84.38 119 GLU A N 1
ATOM 944 C CA . GLU A 1 119 ? 18.244 -5.222 2.712 1.00 84.38 119 GLU A CA 1
ATOM 945 C C . GLU A 1 119 ? 17.219 -4.897 1.620 1.00 84.38 119 GLU A C 1
ATOM 947 O O . GLU A 1 119 ? 16.183 -4.281 1.888 1.00 84.38 119 GLU A O 1
ATOM 952 N N . VAL A 1 120 ? 17.509 -5.315 0.388 1.00 81.31 120 VAL A N 1
ATOM 953 C CA . VAL A 1 120 ? 16.563 -5.317 -0.732 1.00 81.31 120 VAL A CA 1
ATOM 954 C C . VAL A 1 120 ? 16.556 -6.718 -1.308 1.00 81.31 120 VAL A C 1
ATOM 956 O O . VAL A 1 120 ? 17.602 -7.243 -1.675 1.00 81.31 120 VAL A O 1
ATOM 959 N N . ASN A 1 121 ? 15.366 -7.297 -1.401 1.00 86.62 121 ASN A N 1
ATOM 960 C CA . ASN A 1 121 ? 15.150 -8.618 -1.962 1.00 86.62 121 ASN A CA 1
ATOM 961 C C . ASN A 1 121 ? 14.215 -8.499 -3.158 1.00 86.62 121 ASN A C 1
ATOM 963 O O . ASN A 1 121 ? 13.198 -7.809 -3.079 1.00 86.62 121 ASN A O 1
ATOM 967 N N . MET A 1 122 ? 14.554 -9.180 -4.248 1.00 85.00 122 MET A N 1
ATOM 968 C CA . MET A 1 122 ? 13.723 -9.251 -5.447 1.00 85.00 122 MET A CA 1
ATOM 969 C C . MET A 1 122 ? 13.219 -10.676 -5.642 1.00 85.00 122 MET A C 1
ATOM 971 O O . MET A 1 122 ? 13.841 -11.632 -5.180 1.00 85.00 122 MET A O 1
ATOM 975 N N . GLY A 1 123 ? 12.073 -10.818 -6.301 1.00 88.38 123 GLY A N 1
ATOM 976 C CA . GLY A 1 123 ? 11.476 -12.115 -6.572 1.00 88.38 123 GLY A CA 1
ATOM 977 C C . GLY A 1 123 ? 10.532 -12.077 -7.763 1.00 88.38 123 GLY A C 1
ATOM 978 O O . GLY A 1 123 ? 9.901 -11.054 -8.026 1.00 88.38 123 GLY A O 1
ATOM 979 N N . VAL A 1 124 ? 10.442 -13.202 -8.466 1.00 87.25 124 VAL A N 1
ATOM 980 C CA . VAL A 1 124 ? 9.548 -13.426 -9.610 1.00 87.25 124 VAL A CA 1
ATOM 981 C C . VAL A 1 124 ? 8.810 -14.738 -9.362 1.00 87.25 124 VAL A C 1
ATOM 983 O O . VAL A 1 124 ? 9.401 -15.687 -8.849 1.00 87.25 124 VAL A O 1
ATOM 986 N N . ASP A 1 125 ? 7.508 -14.773 -9.645 1.00 88.00 125 ASP A N 1
ATOM 987 C CA . ASP A 1 125 ? 6.647 -15.955 -9.471 1.00 88.00 125 ASP A CA 1
ATOM 988 C C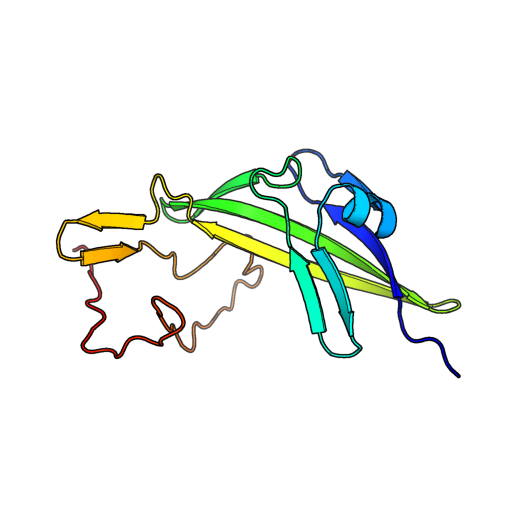 . ASP A 1 125 ? 6.723 -16.595 -8.073 1.00 88.00 125 ASP A C 1
ATOM 990 O O . ASP A 1 125 ? 6.732 -17.811 -7.901 1.00 88.00 125 ASP A O 1
ATOM 994 N N . GLY A 1 126 ? 6.812 -15.754 -7.038 1.00 88.56 126 GLY A N 1
ATOM 995 C CA . GLY A 1 126 ? 6.898 -16.198 -5.643 1.00 88.56 126 GLY A CA 1
ATOM 996 C C . GLY A 1 126 ? 8.265 -16.758 -5.231 1.00 88.56 126 GLY A C 1
ATOM 997 O O . GLY A 1 126 ? 8.435 -17.129 -4.070 1.00 88.56 126 GLY A O 1
ATOM 998 N N . ARG A 1 127 ? 9.253 -16.779 -6.132 1.00 93.81 127 ARG A N 1
ATOM 999 C CA . ARG A 1 127 ? 10.629 -17.193 -5.845 1.00 93.81 127 ARG A CA 1
ATOM 1000 C C . ARG A 1 127 ? 11.519 -15.973 -5.626 1.00 93.81 127 ARG A C 1
ATOM 1002 O O . ARG A 1 127 ? 11.551 -15.072 -6.460 1.00 93.81 127 ARG A O 1
ATOM 1009 N N . LYS A 1 128 ? 12.276 -15.960 -4.524 1.00 92.44 128 LYS A N 1
ATOM 1010 C CA . LYS A 1 128 ? 13.350 -14.980 -4.296 1.00 92.44 128 LYS A CA 1
ATOM 1011 C C . LYS A 1 128 ? 14.465 -15.204 -5.326 1.00 92.44 128 LYS A C 1
ATOM 1013 O O . LYS A 1 128 ? 14.876 -16.342 -5.541 1.00 92.44 128 LYS A O 1
ATOM 1018 N N . LEU A 1 129 ? 14.918 -14.128 -5.958 1.00 91.12 129 LEU A N 1
ATOM 1019 C CA . LEU A 1 129 ? 16.055 -14.141 -6.869 1.00 91.12 129 LEU A CA 1
ATOM 1020 C C . LEU A 1 129 ? 17.360 -14.072 -6.077 1.00 91.12 129 LEU A C 1
ATOM 1022 O O . LEU A 1 129 ? 17.470 -13.318 -5.105 1.00 91.12 129 LEU A O 1
ATOM 1026 N N . GLU A 1 130 ? 18.350 -14.834 -6.525 1.00 90.12 130 GLU A N 1
ATOM 1027 C CA . GLU A 1 130 ? 19.714 -14.743 -6.023 1.00 90.12 130 GLU A CA 1
ATOM 1028 C C . GLU A 1 130 ? 20.418 -13.492 -6.561 1.00 90.12 130 GLU A C 1
ATOM 1030 O O . GLU A 1 130 ? 20.057 -12.925 -7.597 1.00 90.12 130 GLU A O 1
ATOM 1035 N N . ALA A 1 131 ? 21.480 -13.067 -5.875 1.00 84.69 131 ALA A N 1
ATOM 1036 C CA . ALA A 1 131 ? 22.259 -11.900 -6.291 1.00 84.69 131 ALA A CA 1
ATOM 1037 C C . ALA A 1 131 ? 22.888 -12.070 -7.686 1.00 84.69 131 ALA A C 1
ATOM 1039 O O . ALA A 1 131 ? 23.096 -11.085 -8.382 1.00 84.69 131 ALA A O 1
ATOM 1040 N N . THR A 1 132 ? 23.166 -13.303 -8.118 1.00 86.88 132 THR A N 1
ATOM 1041 C CA . THR A 1 132 ? 23.675 -13.606 -9.467 1.00 86.88 132 THR A CA 1
ATOM 1042 C C . THR A 1 132 ? 22.614 -13.455 -10.557 1.00 86.88 132 THR A C 1
ATOM 1044 O O . THR A 1 132 ? 22.959 -13.231 -11.714 1.00 86.88 132 THR A O 1
ATOM 1047 N N . GLU A 1 133 ? 21.334 -13.556 -10.195 1.00 87.44 133 GLU A N 1
ATOM 1048 C CA . GLU A 1 133 ? 20.193 -13.361 -11.094 1.00 87.44 133 GLU A CA 1
ATOM 1049 C C . GLU A 1 133 ? 19.796 -11.878 -11.190 1.00 87.44 133 GLU A C 1
ATOM 1051 O O . GLU A 1 133 ? 19.140 -11.465 -12.145 1.00 87.44 133 GLU A O 1
ATOM 1056 N N . CYS A 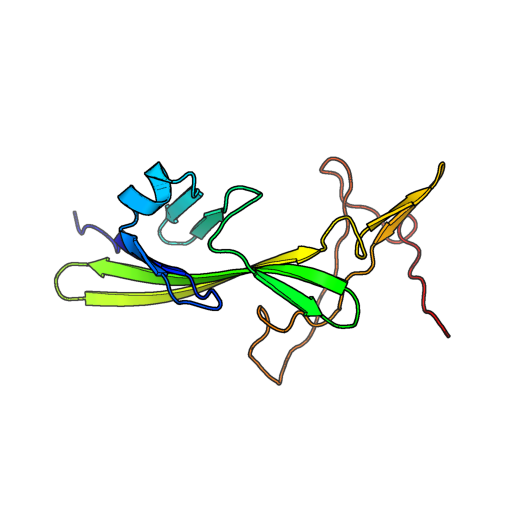1 134 ? 20.215 -11.061 -10.218 1.00 83.75 134 CYS A N 1
ATOM 1057 C CA . CYS A 1 134 ? 19.975 -9.623 -10.184 1.00 83.75 134 CYS A CA 1
ATOM 1058 C C . CYS A 1 134 ? 21.214 -8.853 -10.650 1.00 83.75 134 CYS A C 1
ATOM 1060 O O . CYS A 1 134 ? 22.231 -8.816 -9.961 1.00 83.75 134 CYS A O 1
ATOM 1062 N N . ARG A 1 135 ? 21.123 -8.143 -11.778 1.00 79.00 135 ARG A N 1
ATOM 1063 C CA . ARG A 1 135 ? 22.192 -7.235 -12.211 1.00 79.00 135 ARG A CA 1
ATOM 1064 C C . ARG A 1 135 ? 21.856 -5.795 -11.804 1.00 79.00 135 ARG A C 1
ATOM 1066 O O . ARG A 1 135 ? 20.969 -5.208 -12.422 1.00 79.00 135 ARG A O 1
ATOM 1073 N N . PRO A 1 136 ? 22.527 -5.202 -10.796 1.00 71.75 136 PRO A N 1
ATOM 1074 C CA . PRO A 1 136 ? 22.337 -3.792 -10.490 1.00 71.75 136 PRO A CA 1
ATOM 1075 C C . PRO A 1 136 ? 22.865 -2.956 -11.658 1.00 71.75 136 PRO A C 1
ATOM 1077 O O . PRO A 1 136 ? 24.038 -3.041 -12.021 1.00 71.75 136 PRO A O 1
ATOM 1080 N N . GLU A 1 137 ? 21.993 -2.154 -12.257 1.00 65.00 137 GLU A N 1
ATOM 1081 C CA . GLU A 1 137 ? 22.377 -1.179 -13.270 1.00 65.00 137 GLU A CA 1
ATOM 1082 C C . GLU A 1 137 ? 22.689 0.134 -12.540 1.00 65.00 137 GLU A C 1
ATOM 1084 O O . GLU A 1 137 ? 21.800 0.889 -12.153 1.00 65.00 137 GLU A O 1
ATOM 1089 N N . THR A 1 138 ? 23.967 0.367 -12.239 1.00 53.03 138 THR A N 1
ATOM 1090 C CA . THR A 1 138 ? 24.440 1.698 -11.845 1.00 53.03 138 THR A CA 1
ATOM 1091 C C . THR A 1 138 ? 24.559 2.527 -13.112 1.00 53.03 138 THR A C 1
ATOM 1093 O O . THR A 1 138 ? 25.507 2.339 -13.874 1.00 53.03 138 THR A O 1
ATOM 1096 N N . THR A 1 139 ? 23.597 3.409 -13.367 1.00 46.41 139 THR A N 1
ATOM 1097 C CA . THR A 1 139 ? 23.779 4.454 -14.380 1.00 46.41 139 THR A CA 1
ATOM 1098 C C . THR A 1 139 ? 24.988 5.317 -13.974 1.00 46.41 139 THR A C 1
ATOM 1100 O O . THR A 1 139 ? 25.103 5.616 -12.780 1.00 46.41 139 THR A O 1
ATOM 1103 N N . PRO A 1 140 ? 25.907 5.652 -14.901 1.00 40.94 140 PRO A N 1
ATOM 1104 C CA . PRO A 1 140 ? 27.030 6.555 -14.634 1.00 40.94 140 PRO A CA 1
ATOM 1105 C C . PRO A 1 140 ? 26.583 7.963 -14.222 1.00 40.94 140 PRO A C 1
ATOM 1107 O O . PRO A 1 140 ? 25.477 8.384 -14.638 1.00 40.94 140 PRO A O 1
#

Secondary structure (DSSP, 8-state):
-----EEEEEEE-SSS-EEEEHHHHHHTT-EEEEETTEEEEE--SS-TT-EEEEETTEEEEEEEEEEEEEETTEEEEEEEEEEEE-HHHHEEE-SS-EEE---SS-TTT---S---------EETTEEPPTTT-------

Foldseek 3Di:
DFDDWDFFWKWQDDVDIDIDGPVRCVVVVWDFDDDPVDTDTDDDVVDPSWDWDDDVFFTKTKTWMKTWIDGVVDIDIDTDMDIHTDCVRAWDDDPVDIDGDDHPDDVVVDPDPDDDDDDDWDDDPPDTDDPVRDDDDDDD

pLDDT: mean 86.85, std 10.17, range [40.94, 97.38]

Sequence (140 aa):
MDAGFRITTVVFFTPEERVMQVDEAQRNGYGISSTPTRLVLRSPNPSRETYTKDVAGVPMTVLSTLIIFEKTKLTTQLYAGAACPQAQGGVYFTETSIRWFLPRRIDPLIYSKHFRLLEVNMGVDGRKLEATECRPETTP